Protein AF-A0A1C5PY98-F1 (afdb_monomer_lite)

Foldseek 3Di:
DCLVQQADAFDDADPDDDDPVLVVVLQVQLVPFDAPPDPPPDDPVVNVVRVLVSNVSSVVSSRSSLVVVQKHKHKAQVCVVVQVVVCVVVVDDDHQRTDMDIHHGPDRDDDDDDDDPVVPDDDD

Radius of gyration: 16.86 Å; chains: 1; bounding box: 46×34×39 Å

pLDDT: mean 91.68, std 9.64, range [55.41, 98.56]

Secondary structure (DSSP, 8-state):
-HHHHH--B---B-SPPPPHHHHHHHHHHHHTS--------S-HHHHHHHHHHHHHHHHHHHHHHHHHTTEEEEEE-GGGGGHHHHHHHHT--S----EEEEEEBS--PPPPP---GGGT----

Sequence (124 aa):
MKEIIERRSIRKYKKDVTDRKDIEAILKAGIYAPSPYLGIDTDRRVSEICDTLSIGASVQNILLTATELGYGTLWIANTCFAYNELVELTGMKGQLVGAISLGAAAEAPMQRSRKDFTEVVEFC

Structure (mmCIF, N/CA/C/O backbone):
data_AF-A0A1C5PY98-F1
#
_entry.id   AF-A0A1C5PY98-F1
#
loop_
_atom_site.group_PDB
_atom_site.id
_atom_site.type_symbol
_atom_site.label_atom_id
_atom_site.label_alt_id
_atom_site.label_comp_id
_atom_site.label_asym_id
_atom_site.label_entity_id
_atom_site.label_seq_id
_atom_site.pdbx_PDB_ins_code
_atom_site.Cartn_x
_atom_site.Cartn_y
_atom_site.Cart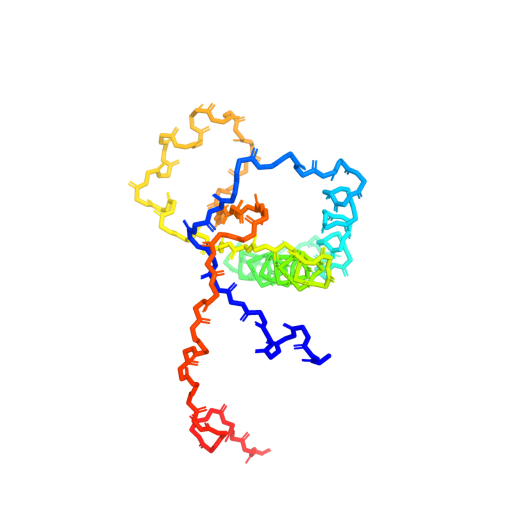n_z
_atom_site.occupancy
_atom_site.B_iso_or_equiv
_atom_site.auth_seq_id
_atom_site.auth_comp_id
_atom_site.auth_asym_id
_atom_site.auth_atom_id
_atom_site.pdbx_PDB_model_num
ATOM 1 N N . MET A 1 1 ? 1.977 -13.568 -7.895 1.00 86.38 1 MET A N 1
ATOM 2 C CA . MET A 1 1 ? 2.080 -12.908 -9.231 1.00 86.38 1 MET A CA 1
ATOM 3 C C . MET A 1 1 ? 0.700 -12.567 -9.772 1.00 86.38 1 MET A C 1
ATOM 5 O O . MET A 1 1 ? 0.515 -11.469 -10.281 1.00 86.38 1 MET A O 1
ATOM 9 N N . LYS A 1 2 ? -0.273 -13.470 -9.621 1.00 95.25 2 LYS A N 1
ATOM 10 C CA . LYS A 1 2 ? -1.677 -13.249 -9.968 1.00 95.25 2 LYS A CA 1
ATOM 11 C C . LYS A 1 2 ? -2.229 -11.931 -9.405 1.00 95.25 2 LYS A C 1
ATOM 13 O O . LYS A 1 2 ? -2.664 -11.080 -10.166 1.00 95.25 2 LYS A O 1
ATOM 18 N N . GLU A 1 3 ? -2.088 -11.706 -8.106 1.00 95.81 3 GLU A N 1
ATOM 19 C CA . GLU A 1 3 ? -2.616 -10.550 -7.367 1.00 95.81 3 GLU A CA 1
ATOM 20 C C . GLU A 1 3 ? -1.992 -9.243 -7.869 1.00 95.81 3 GLU A C 1
ATOM 22 O O . GLU A 1 3 ? -2.677 -8.239 -8.031 1.00 95.81 3 GLU A O 1
ATOM 27 N N . ILE A 1 4 ? -0.694 -9.266 -8.191 1.00 96.56 4 ILE A N 1
ATOM 28 C CA . ILE A 1 4 ? 0.040 -8.119 -8.748 1.00 96.56 4 ILE A CA 1
ATOM 29 C C . ILE A 1 4 ? -0.559 -7.698 -10.095 1.00 96.56 4 ILE A C 1
ATOM 31 O O . ILE A 1 4 ? -0.720 -6.504 -10.360 1.00 96.56 4 ILE A O 1
ATOM 35 N N . ILE A 1 5 ? -0.906 -8.676 -10.934 1.00 95.25 5 ILE A N 1
ATOM 36 C CA . ILE A 1 5 ? -1.466 -8.452 -12.270 1.00 95.25 5 ILE A CA 1
ATOM 37 C C . ILE A 1 5 ? -2.953 -8.103 -12.192 1.00 95.25 5 ILE A C 1
ATOM 39 O O . ILE A 1 5 ? -3.415 -7.232 -12.928 1.00 95.25 5 ILE A O 1
ATOM 43 N N . GLU A 1 6 ? -3.712 -8.750 -11.312 1.00 94.31 6 GLU A N 1
ATOM 44 C CA . GLU A 1 6 ? -5.167 -8.619 -11.204 1.00 94.31 6 GLU A CA 1
ATOM 45 C C . GLU A 1 6 ? -5.603 -7.383 -10.418 1.00 94.31 6 GLU A C 1
ATOM 47 O O . GLU A 1 6 ? -6.671 -6.840 -10.704 1.00 94.31 6 GLU A O 1
ATOM 52 N N . ARG A 1 7 ? -4.775 -6.865 -9.499 1.00 96.56 7 ARG A N 1
ATOM 53 C CA . ARG A 1 7 ? -5.117 -5.698 -8.673 1.00 96.56 7 ARG A CA 1
ATOM 54 C C . ARG A 1 7 ? -5.606 -4.528 -9.529 1.00 96.56 7 ARG A C 1
ATOM 56 O O . ARG A 1 7 ? -4.967 -4.099 -10.500 1.00 96.56 7 ARG A O 1
ATOM 63 N N . ARG A 1 8 ? -6.733 -3.943 -9.127 1.00 96.94 8 ARG A N 1
ATOM 64 C CA . ARG A 1 8 ? -7.289 -2.710 -9.699 1.00 96.94 8 ARG A CA 1
ATOM 65 C C . ARG A 1 8 ? -7.491 -1.664 -8.614 1.00 96.94 8 ARG A C 1
ATOM 67 O O . ARG A 1 8 ? -7.621 -1.984 -7.441 1.00 96.94 8 ARG A O 1
ATOM 74 N N . SER A 1 9 ? -7.517 -0.399 -9.024 1.00 97.81 9 SER A N 1
ATOM 75 C CA . SER A 1 9 ? -7.963 0.692 -8.156 1.00 97.81 9 SER A CA 1
ATOM 76 C C . SER A 1 9 ? -9.488 0.759 -8.184 1.00 97.81 9 SER A C 1
ATOM 78 O O . SER A 1 9 ? -10.043 1.168 -9.209 1.00 97.81 9 SER A O 1
ATOM 80 N N . ILE A 1 10 ? -10.125 0.374 -7.081 1.00 97.81 10 ILE A N 1
ATOM 81 C CA . ILE A 1 10 ? -11.580 0.287 -6.910 1.00 97.81 10 ILE A CA 1
ATOM 82 C C . ILE A 1 10 ? -12.111 1.558 -6.247 1.00 97.81 10 ILE A C 1
ATOM 84 O O . ILE A 1 10 ? -11.583 2.007 -5.242 1.00 97.81 10 ILE A O 1
ATOM 88 N N . ARG A 1 11 ? -13.151 2.154 -6.819 1.00 97.62 11 ARG A N 1
ATOM 89 C CA . ARG A 1 11 ? -13.778 3.414 -6.387 1.00 97.62 11 ARG A CA 1
ATOM 90 C C . ARG A 1 11 ? -15.241 3.243 -5.997 1.00 97.62 11 ARG A C 1
ATOM 92 O O . ARG A 1 11 ? -15.830 4.171 -5.453 1.00 97.62 11 ARG A O 1
ATOM 99 N N . LYS A 1 12 ? -15.833 2.084 -6.289 1.00 97.25 12 LYS A N 1
ATOM 100 C CA . LYS A 1 12 ? -17.200 1.734 -5.894 1.00 97.25 12 LYS A CA 1
ATOM 101 C C . LYS A 1 12 ? -17.164 0.515 -4.991 1.00 97.25 12 LYS A C 1
ATOM 103 O O . LYS A 1 12 ? -16.597 -0.513 -5.359 1.00 97.25 12 LYS A O 1
ATOM 108 N N . TYR A 1 13 ? -17.810 0.631 -3.839 1.00 96.94 13 TYR A N 1
ATOM 109 C CA . TYR A 1 13 ? -17.840 -0.400 -2.811 1.00 96.94 13 TYR A CA 1
ATOM 110 C C . TYR A 1 13 ? -19.274 -0.827 -2.521 1.00 96.94 13 TYR A C 1
ATOM 112 O O . TYR A 1 13 ? -20.205 -0.022 -2.618 1.00 96.94 13 TYR A O 1
ATOM 120 N N . LYS A 1 14 ? -19.456 -2.102 -2.182 1.00 95.25 14 LYS A N 1
ATOM 121 C CA . LYS A 1 14 ? -20.725 -2.604 -1.653 1.00 95.25 14 LYS A CA 1
ATOM 122 C C . LYS A 1 14 ? -20.932 -2.061 -0.237 1.00 95.25 14 LYS A C 1
ATOM 124 O O . LYS A 1 14 ? -19.992 -1.603 0.405 1.00 95.25 14 LYS A O 1
ATOM 129 N N . LYS A 1 15 ? -22.170 -2.139 0.256 1.00 90.81 15 LYS A N 1
ATOM 130 C CA . LYS A 1 15 ? -22.514 -1.775 1.643 1.00 90.81 15 LYS A CA 1
ATOM 131 C C . LYS A 1 15 ? -22.158 -2.867 2.664 1.00 90.81 15 LYS A C 1
ATOM 133 O O . LYS A 1 15 ? -22.442 -2.694 3.844 1.00 90.81 15 LYS A O 1
ATOM 138 N N . ASP A 1 16 ? -21.591 -3.979 2.204 1.00 84.94 16 ASP A N 1
ATOM 139 C CA . ASP A 1 16 ? -21.257 -5.131 3.037 1.00 84.94 16 ASP A CA 1
ATOM 140 C C . ASP A 1 16 ? -20.175 -4.781 4.066 1.00 84.94 16 ASP A C 1
ATOM 142 O O . ASP A 1 16 ? -19.275 -3.979 3.807 1.00 84.94 16 ASP A O 1
ATOM 146 N N . VAL A 1 17 ? -20.272 -5.403 5.241 1.00 76.00 17 VAL A N 1
ATOM 147 C CA . VAL A 1 17 ? -19.303 -5.234 6.326 1.00 76.00 17 VAL A CA 1
ATOM 148 C C . VAL A 1 17 ? -18.067 -6.084 6.035 1.00 76.00 17 VAL A C 1
ATOM 150 O O . VAL A 1 17 ? -18.180 -7.276 5.762 1.00 76.00 17 VAL A O 1
ATOM 153 N N . THR A 1 18 ? -16.887 -5.474 6.113 1.00 85.19 18 THR A N 1
ATOM 154 C CA . THR A 1 18 ? -15.590 -6.160 6.019 1.00 85.19 18 THR A CA 1
ATOM 155 C C . THR A 1 18 ? -15.329 -6.966 7.296 1.00 85.19 18 THR A C 1
ATOM 157 O O . THR A 1 18 ? -15.489 -6.430 8.396 1.00 85.19 18 THR A O 1
ATOM 160 N N . ASP A 1 19 ? -14.900 -8.228 7.180 1.00 92.81 19 ASP A N 1
ATOM 161 C CA . ASP A 1 19 ? -14.542 -9.034 8.354 1.00 92.81 19 ASP A CA 1
ATOM 162 C C . ASP A 1 19 ? -13.319 -8.424 9.056 1.00 92.81 19 ASP A C 1
ATOM 164 O O . ASP A 1 19 ? -12.300 -8.100 8.440 1.00 92.81 19 ASP A O 1
ATOM 168 N N . ARG A 1 20 ? -13.404 -8.277 10.380 1.00 93.62 20 ARG A N 1
ATOM 169 C CA . ARG A 1 20 ? -12.300 -7.787 11.205 1.00 93.62 20 ARG A CA 1
ATOM 170 C C . ARG A 1 20 ? -11.047 -8.650 11.063 1.00 93.62 20 ARG A C 1
ATOM 172 O O . ARG A 1 20 ? -9.948 -8.102 11.059 1.00 93.62 20 ARG A O 1
ATOM 179 N N . LYS A 1 21 ? -11.191 -9.973 10.946 1.00 96.50 21 LYS A N 1
ATOM 180 C CA . LYS A 1 21 ? -10.054 -10.890 10.778 1.00 96.50 21 LYS A CA 1
ATOM 181 C C . LYS A 1 21 ? -9.286 -10.589 9.497 1.00 96.50 21 LYS A C 1
ATOM 183 O O . LYS A 1 21 ? -8.057 -10.580 9.516 1.00 96.50 21 LYS A O 1
ATOM 188 N N . ASP A 1 22 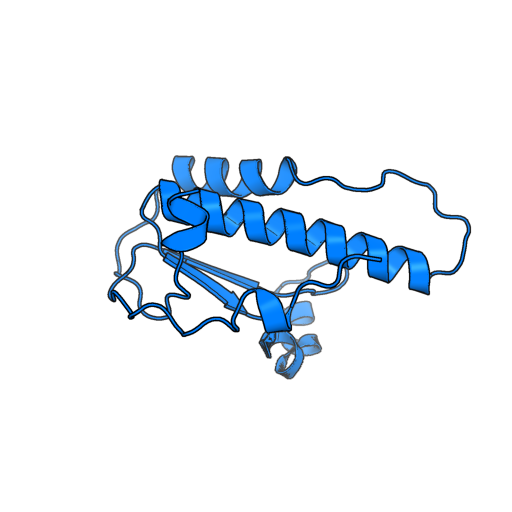? -10.007 -10.274 8.427 1.00 96.69 22 ASP A N 1
ATOM 189 C CA . ASP A 1 22 ? -9.408 -9.918 7.146 1.00 96.69 22 ASP A CA 1
ATOM 190 C C . ASP A 1 22 ? -8.714 -8.560 7.223 1.00 96.69 22 ASP A C 1
ATOM 192 O O . ASP A 1 22 ? -7.588 -8.423 6.754 1.00 96.69 22 ASP A O 1
ATOM 196 N N . ILE A 1 23 ? -9.327 -7.569 7.883 1.00 96.00 23 ILE A N 1
ATOM 197 C CA . ILE A 1 23 ? -8.679 -6.270 8.134 1.00 96.00 23 ILE A CA 1
ATOM 198 C C . ILE A 1 23 ? -7.368 -6.471 8.899 1.00 96.00 23 ILE A C 1
ATOM 200 O O . ILE A 1 23 ? -6.340 -5.911 8.525 1.00 96.00 23 ILE A O 1
ATOM 204 N N . GLU A 1 24 ? -7.375 -7.285 9.954 1.00 97.50 24 GLU A N 1
ATOM 205 C CA . GLU A 1 24 ? -6.173 -7.577 10.735 1.00 97.50 24 GLU A CA 1
ATOM 206 C C . GLU A 1 24 ? -5.102 -8.286 9.897 1.00 97.50 24 GLU A C 1
ATOM 208 O O . GLU A 1 24 ? -3.923 -7.956 10.021 1.00 97.50 24 GLU A O 1
ATOM 213 N N . ALA A 1 25 ? -5.483 -9.224 9.026 1.00 97.81 25 ALA A N 1
ATOM 214 C CA . ALA A 1 25 ? -4.558 -9.886 8.107 1.00 97.81 25 ALA A CA 1
ATOM 215 C C . ALA A 1 25 ? -3.945 -8.899 7.097 1.00 97.81 25 ALA A C 1
ATOM 217 O O . ALA A 1 25 ? -2.727 -8.876 6.915 1.00 97.81 25 ALA A O 1
ATOM 218 N N . ILE A 1 26 ? -4.769 -8.032 6.506 1.00 97.94 26 ILE A N 1
ATOM 219 C CA . ILE A 1 26 ? -4.349 -6.984 5.568 1.00 97.94 26 ILE A CA 1
ATOM 220 C C . ILE A 1 26 ? -3.363 -6.019 6.236 1.00 97.94 26 ILE A C 1
ATOM 222 O O . ILE A 1 26 ? -2.311 -5.718 5.674 1.00 97.94 26 ILE A O 1
ATOM 226 N N . LEU A 1 27 ? -3.664 -5.561 7.453 1.00 97.62 27 LEU A N 1
ATOM 227 C CA . LEU A 1 27 ? -2.779 -4.672 8.206 1.00 97.62 27 LEU A CA 1
ATOM 228 C C . LEU A 1 27 ? -1.463 -5.366 8.583 1.00 97.62 27 LEU A C 1
ATOM 230 O O . LEU A 1 27 ? -0.399 -4.763 8.447 1.00 97.62 27 LEU A O 1
ATOM 234 N N . LYS A 1 28 ? -1.506 -6.644 8.987 1.00 97.94 28 LYS A N 1
ATOM 235 C CA . LYS A 1 28 ? -0.299 -7.443 9.262 1.00 97.94 28 LYS A CA 1
ATOM 236 C C . LYS A 1 28 ? 0.602 -7.569 8.037 1.00 97.94 28 LYS A C 1
ATOM 238 O O . LYS A 1 28 ? 1.816 -7.484 8.184 1.00 97.94 28 LYS A O 1
ATOM 243 N N . ALA A 1 29 ? 0.043 -7.700 6.836 1.00 97.88 29 ALA A N 1
ATOM 244 C CA . ALA A 1 29 ? 0.837 -7.719 5.609 1.00 97.88 29 ALA A CA 1
ATOM 245 C C . ALA A 1 29 ? 1.648 -6.428 5.411 1.00 97.88 29 ALA A C 1
ATOM 247 O O . ALA A 1 29 ? 2.809 -6.477 4.998 1.00 97.88 29 ALA A O 1
ATOM 248 N N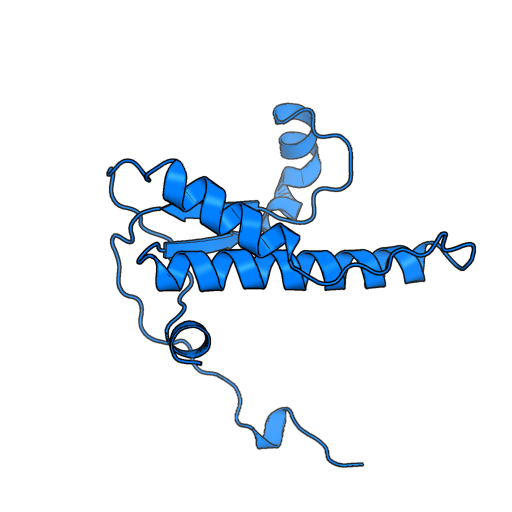 . GLY A 1 30 ? 1.065 -5.280 5.769 1.00 97.06 30 GLY A N 1
ATOM 249 C CA . GLY A 1 30 ? 1.767 -3.998 5.778 1.00 97.06 30 GLY A CA 1
ATOM 250 C C . GLY A 1 30 ? 2.950 -3.962 6.751 1.00 97.06 30 GLY A C 1
ATOM 251 O O . GLY A 1 30 ? 3.976 -3.370 6.423 1.00 97.06 30 GLY A O 1
ATOM 252 N N . ILE A 1 31 ? 2.844 -4.627 7.907 1.00 96.06 31 ILE A N 1
ATOM 253 C CA . ILE A 1 31 ? 3.917 -4.713 8.917 1.00 96.06 31 ILE A CA 1
ATOM 254 C C . ILE A 1 31 ? 5.122 -5.510 8.397 1.00 96.06 31 ILE A C 1
ATOM 256 O O . ILE A 1 31 ? 6.2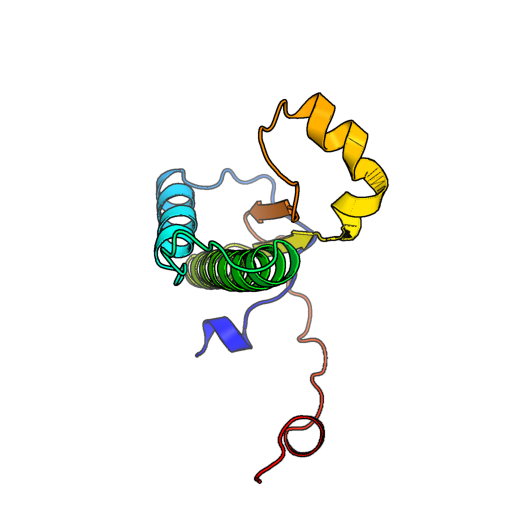52 -5.217 8.770 1.00 96.06 31 ILE A O 1
ATOM 260 N N . TYR A 1 32 ? 4.907 -6.492 7.517 1.00 95.88 32 TYR A N 1
ATOM 261 C CA . TYR A 1 32 ? 5.992 -7.297 6.939 1.00 95.88 32 TYR A CA 1
ATOM 262 C C . TYR A 1 32 ? 6.793 -6.581 5.842 1.00 95.88 32 TYR A C 1
ATOM 264 O O . TYR A 1 32 ? 7.709 -7.176 5.272 1.00 95.88 32 TYR A O 1
ATOM 272 N N . ALA A 1 33 ? 6.465 -5.331 5.512 1.00 94.38 33 ALA A N 1
ATOM 273 C CA . ALA A 1 33 ? 7.286 -4.551 4.599 1.00 94.38 33 ALA A CA 1
ATOM 274 C C . ALA A 1 33 ? 8.663 -4.235 5.212 1.00 94.38 33 ALA A C 1
ATOM 276 O O . ALA A 1 33 ? 8.776 -4.041 6.425 1.00 94.38 33 ALA A O 1
ATOM 277 N N . PRO A 1 34 ? 9.722 -4.165 4.387 1.00 89.44 34 PRO A N 1
ATOM 278 C CA . PRO A 1 34 ? 11.036 -3.774 4.866 1.00 89.44 34 PRO A CA 1
ATOM 279 C C . PRO A 1 34 ? 11.009 -2.323 5.358 1.00 89.44 34 PRO A C 1
ATOM 281 O O . PRO A 1 34 ? 10.419 -1.454 4.719 1.00 89.44 34 PRO A O 1
ATOM 284 N N . SER A 1 35 ? 11.690 -2.070 6.472 1.00 83.81 35 SER A N 1
ATOM 285 C CA . SER A 1 35 ? 11.936 -0.731 7.003 1.00 83.81 35 SER A CA 1
ATOM 286 C C . SER A 1 35 ? 13.398 -0.655 7.439 1.00 83.81 35 SER A C 1
ATOM 288 O O . SER A 1 35 ? 13.837 -1.520 8.205 1.00 83.81 35 SER A O 1
ATOM 290 N N . PRO A 1 36 ? 14.179 0.335 6.981 1.00 71.00 36 PRO A N 1
ATOM 291 C CA . PRO A 1 36 ? 15.547 0.508 7.438 1.00 71.00 36 PRO A CA 1
ATOM 292 C C . PRO A 1 36 ? 15.524 0.948 8.906 1.00 71.00 36 PRO A C 1
ATOM 294 O O . PRO A 1 36 ? 15.166 2.073 9.229 1.00 71.00 36 PRO A O 1
ATOM 297 N N . TYR A 1 37 ? 15.896 0.049 9.817 1.00 61.91 37 TYR A N 1
ATOM 298 C CA . TYR A 1 37 ? 16.090 0.377 11.231 1.00 61.91 37 TYR A CA 1
ATOM 299 C C . TYR A 1 37 ? 17.484 0.989 11.399 1.00 61.91 37 TYR A C 1
ATOM 301 O O . TYR A 1 37 ? 18.429 0.328 11.822 1.00 61.91 37 TYR A O 1
ATOM 309 N N . LEU A 1 38 ? 17.646 2.244 10.994 1.00 55.41 38 LEU A N 1
ATOM 310 C CA . LEU A 1 38 ? 18.880 2.986 11.222 1.00 55.41 38 LEU A CA 1
ATOM 311 C C . LEU A 1 38 ? 18.551 4.236 12.029 1.00 55.41 38 LEU A C 1
ATOM 313 O O . LEU A 1 38 ? 17.650 4.995 11.689 1.00 55.41 38 LEU A O 1
ATOM 317 N N . GLY A 1 39 ? 19.303 4.458 13.108 1.00 58.84 39 GLY A N 1
ATOM 318 C CA . GLY A 1 39 ? 19.446 5.795 13.672 1.00 58.84 39 GLY A CA 1
ATOM 319 C C . GLY A 1 39 ? 20.212 6.625 12.652 1.00 58.84 39 GLY A C 1
ATOM 320 O O . GLY A 1 39 ? 21.439 6.664 12.687 1.00 58.84 39 GLY A O 1
ATOM 321 N N . ILE A 1 40 ? 19.501 7.172 11.667 1.00 57.50 40 ILE A N 1
ATOM 322 C CA . ILE A 1 40 ? 20.108 7.912 10.566 1.00 57.50 40 ILE A CA 1
ATOM 323 C C . ILE A 1 40 ? 20.564 9.272 11.116 1.00 57.50 40 ILE A C 1
ATOM 325 O O . ILE A 1 40 ? 19.778 10.202 11.259 1.00 57.50 40 ILE A O 1
ATOM 329 N N . ASP A 1 41 ? 21.859 9.375 11.416 1.00 61.56 41 ASP A N 1
ATOM 330 C CA . ASP A 1 41 ? 22.585 10.618 11.740 1.00 61.56 41 ASP A CA 1
ATOM 331 C C . ASP A 1 41 ? 22.989 11.408 10.470 1.00 61.56 41 ASP A C 1
ATOM 333 O O . ASP A 1 41 ? 23.867 12.263 10.474 1.00 61.56 41 ASP A O 1
ATOM 337 N N . THR A 1 42 ? 22.386 11.104 9.317 1.00 60.00 42 THR A N 1
ATOM 338 C CA . THR A 1 42 ? 22.790 11.656 8.013 1.00 60.00 42 THR A CA 1
ATOM 339 C C . THR A 1 42 ? 21.587 12.221 7.261 1.00 60.00 42 THR A C 1
ATOM 341 O O . THR A 1 42 ? 20.654 11.496 6.965 1.00 60.00 42 THR A O 1
ATOM 344 N N . ASP A 1 43 ? 21.611 13.534 6.997 1.00 69.25 43 ASP A N 1
ATOM 345 C CA . ASP A 1 43 ? 20.655 14.343 6.209 1.00 69.25 43 ASP A CA 1
ATOM 346 C C . ASP A 1 43 ? 19.173 13.903 6.267 1.00 69.25 43 ASP A C 1
ATOM 348 O O . ASP A 1 43 ? 18.758 12.933 5.631 1.00 69.25 43 ASP A O 1
ATOM 352 N N . ARG A 1 44 ? 18.331 14.700 6.945 1.00 70.31 44 ARG A N 1
ATOM 353 C CA . ARG A 1 44 ? 16.875 14.468 7.059 1.00 70.31 44 ARG A CA 1
ATOM 354 C C . ARG A 1 44 ? 16.193 14.116 5.731 1.00 70.31 44 ARG A C 1
ATOM 356 O O . ARG A 1 44 ? 15.285 13.293 5.733 1.00 70.31 44 ARG A O 1
ATOM 363 N N . ARG A 1 45 ? 16.660 14.662 4.603 1.00 70.69 45 ARG A N 1
ATOM 364 C CA . ARG A 1 45 ? 16.101 14.374 3.272 1.00 70.69 45 ARG A CA 1
ATOM 365 C C . ARG A 1 45 ? 16.292 12.917 2.847 1.00 70.69 45 ARG A C 1
ATOM 367 O O . ARG A 1 45 ? 15.424 12.356 2.187 1.00 70.69 45 ARG A O 1
ATOM 374 N N . VAL A 1 46 ? 17.414 12.294 3.209 1.00 74.88 46 VAL A N 1
ATOM 375 C CA . VAL A 1 46 ? 17.688 10.880 2.899 1.00 74.88 46 VAL A CA 1
ATOM 376 C C . VAL A 1 46 ? 16.783 9.976 3.731 1.00 74.88 46 VAL A C 1
ATOM 378 O O . VAL A 1 46 ? 16.214 9.027 3.192 1.00 74.88 46 VAL A O 1
ATOM 381 N N . SER A 1 47 ? 16.588 10.311 5.011 1.00 77.75 47 SER A N 1
ATOM 382 C CA . SER A 1 47 ? 15.637 9.605 5.877 1.00 77.75 47 SER A CA 1
ATOM 383 C C . SER A 1 47 ? 14.219 9.651 5.304 1.00 77.75 47 SER A C 1
ATOM 385 O O . SER A 1 47 ? 13.610 8.605 5.121 1.00 77.75 47 SER A O 1
ATOM 387 N N . GLU A 1 48 ? 13.727 10.832 4.914 1.00 81.00 48 GLU A N 1
ATOM 388 C CA . GLU A 1 48 ? 12.380 11.001 4.344 1.00 81.00 48 GLU A CA 1
ATOM 389 C C . GLU A 1 48 ? 12.155 10.168 3.068 1.00 81.00 48 GLU A C 1
ATOM 391 O O . GLU A 1 48 ? 11.078 9.592 2.876 1.00 81.00 48 GLU A O 1
ATOM 396 N N . ILE A 1 49 ? 13.168 10.062 2.196 1.00 84.38 49 ILE A N 1
ATOM 397 C CA . ILE A 1 49 ? 13.102 9.219 0.991 1.00 84.38 49 ILE A CA 1
ATOM 398 C C . ILE A 1 49 ? 12.998 7.739 1.377 1.00 84.38 49 ILE A C 1
ATOM 400 O O . ILE A 1 49 ? 12.115 7.035 0.878 1.00 84.38 49 ILE A O 1
ATOM 404 N N . CYS A 1 50 ? 13.873 7.262 2.264 1.00 86.50 50 CYS 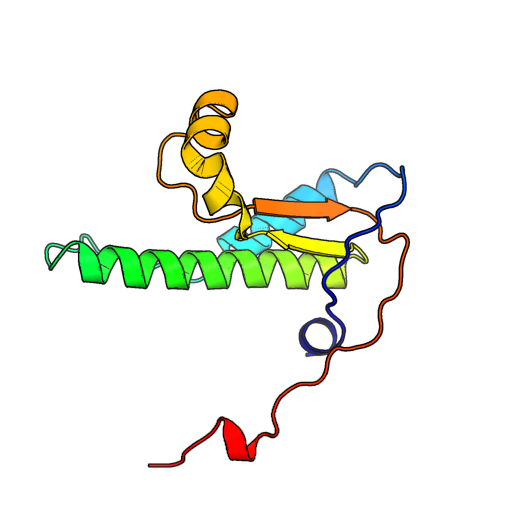A N 1
ATOM 405 C CA . CYS A 1 50 ? 13.868 5.873 2.722 1.00 86.50 50 CYS A CA 1
ATOM 406 C C . CYS A 1 50 ? 12.555 5.499 3.425 1.00 86.50 50 CYS A C 1
ATOM 408 O O . CYS A 1 50 ? 11.996 4.427 3.167 1.00 86.50 50 CYS A O 1
ATOM 410 N N . ASP A 1 51 ? 12.028 6.396 4.254 1.00 88.06 51 ASP A N 1
ATOM 411 C CA . ASP A 1 51 ? 10.758 6.212 4.953 1.00 88.06 51 ASP A CA 1
ATOM 412 C C . ASP A 1 51 ? 9.600 6.136 3.953 1.00 88.06 51 ASP A C 1
ATOM 414 O O . ASP A 1 51 ? 8.777 5.221 4.016 1.00 88.06 51 ASP A O 1
ATOM 418 N N . THR A 1 52 ? 9.578 7.019 2.950 1.00 90.06 52 THR A N 1
ATOM 419 C CA . THR A 1 52 ? 8.549 7.012 1.898 1.00 90.06 52 THR A CA 1
ATOM 420 C C . THR A 1 52 ? 8.563 5.715 1.086 1.00 90.06 52 THR A C 1
ATOM 422 O O . THR A 1 52 ? 7.500 5.158 0.800 1.00 90.06 52 THR A O 1
ATOM 425 N N . LEU A 1 53 ? 9.744 5.193 0.734 1.00 93.19 53 LEU A N 1
ATOM 426 C CA . LEU A 1 53 ? 9.871 3.913 0.024 1.00 93.19 53 LEU A CA 1
ATOM 427 C C . LEU A 1 53 ? 9.366 2.739 0.874 1.00 93.19 53 LEU A C 1
ATOM 429 O O . LEU A 1 53 ? 8.641 1.878 0.368 1.00 93.19 53 LEU A O 1
ATOM 433 N N . SER A 1 54 ? 9.692 2.736 2.166 1.00 94.06 54 SER A N 1
ATOM 434 C CA . SER A 1 54 ? 9.256 1.707 3.120 1.00 94.06 54 SER A CA 1
ATOM 435 C C . SER A 1 54 ? 7.737 1.728 3.309 1.00 94.06 54 SER A C 1
ATOM 437 O O . SER A 1 54 ? 7.073 0.690 3.237 1.00 94.06 54 SER A O 1
ATOM 439 N N . ILE A 1 55 ? 7.153 2.923 3.441 1.00 94.94 55 ILE A N 1
ATOM 440 C CA . ILE A 1 55 ? 5.699 3.117 3.484 1.00 94.94 55 ILE A CA 1
ATOM 441 C C . ILE A 1 55 ? 5.062 2.652 2.173 1.00 94.94 55 ILE A C 1
ATOM 443 O O . ILE A 1 55 ? 4.051 1.956 2.203 1.00 94.94 55 ILE A O 1
ATOM 447 N N . GLY A 1 56 ? 5.658 2.959 1.019 1.00 96.62 56 GLY A N 1
ATOM 448 C CA . GLY A 1 56 ? 5.167 2.493 -0.277 1.00 96.62 56 GLY A CA 1
ATOM 449 C C . GLY A 1 56 ? 5.135 0.966 -0.396 1.00 96.62 56 GLY A C 1
ATOM 450 O O . GLY A 1 56 ? 4.142 0.411 -0.871 1.00 96.62 56 GLY A O 1
ATOM 451 N N . ALA A 1 57 ? 6.170 0.278 0.092 1.00 97.56 57 ALA A N 1
ATOM 452 C CA . ALA A 1 57 ? 6.199 -1.183 0.164 1.00 97.56 57 ALA A CA 1
ATOM 453 C C . ALA A 1 57 ? 5.108 -1.729 1.105 1.00 97.56 57 ALA A C 1
ATOM 455 O O . ALA A 1 57 ? 4.397 -2.670 0.746 1.00 97.56 57 ALA A O 1
ATOM 456 N N . SER A 1 58 ? 4.914 -1.095 2.266 1.00 98.00 58 SER A N 1
ATOM 457 C CA . SER A 1 58 ? 3.849 -1.428 3.222 1.00 98.00 58 SER A CA 1
ATOM 458 C C . SER A 1 58 ? 2.457 -1.295 2.610 1.00 98.00 58 SER A C 1
ATOM 460 O O . SER A 1 58 ? 1.660 -2.236 2.651 1.00 98.00 58 SER A O 1
ATOM 462 N N . VAL A 1 59 ? 2.184 -0.166 1.951 1.00 98.12 59 VAL A N 1
ATOM 463 C CA . VAL A 1 59 ? 0.929 0.060 1.232 1.00 98.12 59 VAL A CA 1
ATOM 464 C C . VAL A 1 59 ? 0.742 -1.007 0.160 1.00 98.12 59 VAL A C 1
ATOM 466 O O . VAL A 1 59 ? -0.327 -1.606 0.083 1.00 98.12 59 VAL A O 1
ATOM 469 N N . GLN A 1 60 ? 1.766 -1.306 -0.639 1.00 98.31 60 GLN A N 1
ATOM 470 C CA . GLN A 1 60 ? 1.647 -2.306 -1.694 1.00 98.31 60 GLN A CA 1
ATOM 471 C C . GLN A 1 60 ? 1.337 -3.708 -1.139 1.00 98.31 60 GLN A C 1
ATOM 473 O O . GLN A 1 60 ? 0.477 -4.387 -1.703 1.00 98.31 60 GLN A O 1
ATOM 478 N N . ASN A 1 61 ? 1.936 -4.121 -0.018 1.00 98.44 61 ASN A N 1
ATOM 479 C CA . ASN A 1 61 ? 1.588 -5.379 0.656 1.00 98.44 61 ASN A CA 1
ATOM 480 C C . ASN A 1 61 ? 0.120 -5.404 1.110 1.00 98.44 61 ASN A C 1
ATOM 482 O O . ASN A 1 61 ? -0.576 -6.400 0.889 1.00 98.44 61 ASN A O 1
ATOM 486 N N . ILE A 1 62 ? -0.368 -4.298 1.687 1.00 98.56 62 ILE A N 1
ATOM 487 C CA . ILE A 1 62 ? -1.778 -4.116 2.067 1.00 98.56 62 ILE A CA 1
ATOM 488 C C . ILE A 1 62 ? -2.688 -4.313 0.846 1.00 98.56 62 ILE A C 1
ATOM 490 O O . ILE A 1 62 ? -3.650 -5.079 0.910 1.00 98.56 62 ILE A O 1
ATOM 494 N N . LEU A 1 63 ? -2.386 -3.664 -0.287 1.00 98.38 63 LEU A N 1
ATOM 495 C CA . LEU A 1 63 ? -3.242 -3.739 -1.478 1.00 98.38 63 LEU A CA 1
ATOM 496 C C . LEU A 1 63 ? -3.278 -5.148 -2.089 1.00 98.38 63 LEU A C 1
ATOM 498 O O . LEU A 1 63 ? -4.329 -5.577 -2.572 1.00 98.38 63 LEU A O 1
ATOM 502 N N . LEU A 1 64 ? -2.141 -5.847 -2.109 1.00 98.38 64 LEU A N 1
ATOM 503 C CA . LEU A 1 64 ? -2.042 -7.199 -2.665 1.00 98.38 64 LEU A CA 1
ATOM 504 C C . LEU A 1 64 ? -2.784 -8.214 -1.795 1.00 98.38 64 LEU A C 1
ATOM 506 O O . LEU A 1 64 ? -3.574 -8.986 -2.327 1.00 98.38 64 LEU A O 1
ATOM 510 N N . THR A 1 65 ? -2.618 -8.138 -0.475 1.00 98.31 65 THR A N 1
ATOM 511 C CA . THR A 1 65 ? -3.326 -9.013 0.475 1.00 98.31 65 THR A CA 1
ATOM 512 C C . THR A 1 65 ? -4.831 -8.766 0.439 1.00 98.31 65 THR A C 1
ATOM 514 O O . THR A 1 65 ? -5.624 -9.701 0.423 1.00 98.31 65 THR A O 1
ATOM 517 N N . ALA A 1 66 ? -5.254 -7.502 0.339 1.00 97.81 66 ALA A N 1
ATOM 518 C CA . ALA A 1 66 ? -6.664 -7.177 0.151 1.00 97.81 66 ALA A CA 1
ATOM 519 C C . ALA A 1 66 ? -7.223 -7.796 -1.140 1.00 97.81 66 ALA A C 1
ATOM 521 O O . ALA A 1 66 ? -8.326 -8.332 -1.130 1.00 97.81 66 ALA A O 1
ATOM 522 N N . THR A 1 67 ? -6.450 -7.764 -2.231 1.00 97.12 67 THR A N 1
ATOM 523 C CA . THR A 1 67 ? -6.844 -8.368 -3.515 1.00 97.12 67 THR A CA 1
ATOM 524 C C . THR A 1 67 ? -6.964 -9.887 -3.406 1.00 97.12 67 THR A C 1
ATOM 526 O O . THR A 1 67 ? -7.935 -10.450 -3.902 1.00 97.12 67 THR A O 1
ATOM 529 N N . GLU A 1 68 ? -6.016 -10.541 -2.731 1.00 97.25 68 GLU A N 1
ATOM 530 C CA . GLU A 1 68 ? -6.034 -11.986 -2.472 1.00 97.25 68 GLU A CA 1
ATOM 531 C C . GLU A 1 68 ? -7.293 -12.418 -1.709 1.00 97.25 68 GLU A C 1
ATOM 533 O O . GLU A 1 68 ? -7.940 -13.398 -2.074 1.00 97.25 68 GLU A O 1
ATOM 538 N N . LEU A 1 69 ? -7.692 -11.634 -0.704 1.00 96.25 69 LEU A N 1
ATOM 539 C CA . LEU A 1 69 ? -8.896 -11.862 0.099 1.00 96.25 69 LEU A CA 1
ATOM 540 C C . LEU A 1 69 ? -10.201 -11.429 -0.602 1.00 96.25 69 LEU A C 1
ATOM 542 O O . LEU A 1 69 ? -11.280 -11.538 -0.025 1.00 96.25 69 LEU A O 1
ATOM 546 N N . GLY A 1 70 ? -10.135 -10.943 -1.847 1.00 95.06 70 GLY A N 1
ATOM 547 C CA . GLY A 1 70 ? -11.307 -10.559 -2.642 1.00 95.06 70 GLY A CA 1
ATOM 548 C C . GLY A 1 70 ? -11.831 -9.139 -2.390 1.00 95.06 70 GLY A C 1
ATOM 549 O O . GLY A 1 70 ? -12.920 -8.788 -2.854 1.00 95.06 70 GLY A O 1
ATOM 550 N N . TYR A 1 71 ? -11.067 -8.296 -1.696 1.00 96.56 71 TYR A N 1
ATOM 551 C CA . TYR A 1 71 ? -11.400 -6.894 -1.460 1.00 96.56 71 TYR A CA 1
ATOM 552 C C . TYR A 1 71 ? -10.837 -5.965 -2.539 1.00 96.56 71 TYR A C 1
ATOM 554 O O . TYR A 1 71 ? -9.776 -6.171 -3.128 1.00 96.56 71 TYR A O 1
ATOM 562 N N . GLY A 1 72 ? -11.558 -4.870 -2.765 1.00 96.81 72 GLY A N 1
ATOM 563 C CA . GLY A 1 72 ? -11.115 -3.749 -3.574 1.00 96.81 72 GLY A CA 1
ATOM 564 C C . GLY A 1 72 ? -10.390 -2.702 -2.739 1.00 96.81 72 GLY A C 1
ATOM 565 O O . GLY A 1 72 ? -10.765 -2.434 -1.598 1.00 96.81 72 GLY A O 1
ATOM 566 N N . THR A 1 73 ? -9.391 -2.046 -3.330 1.00 98.12 73 THR A N 1
ATOM 567 C CA . THR A 1 73 ? -8.670 -0.944 -2.682 1.00 98.12 73 THR A CA 1
ATOM 568 C C . THR A 1 73 ? -8.421 0.238 -3.613 1.00 98.12 73 THR A C 1
ATOM 570 O O . THR A 1 73 ? -8.339 0.091 -4.837 1.00 98.12 73 THR A O 1
ATOM 573 N N . LEU A 1 74 ? -8.258 1.426 -3.030 1.00 98.12 74 LEU A N 1
ATOM 574 C CA . LEU A 1 74 ? -7.741 2.611 -3.711 1.00 98.12 74 LEU A CA 1
ATOM 575 C C . LEU A 1 74 ? -6.723 3.306 -2.818 1.00 98.12 74 LEU A C 1
ATOM 577 O O . LEU A 1 74 ? -7.045 3.719 -1.710 1.00 98.12 74 LEU A O 1
ATOM 581 N N . TRP A 1 75 ? -5.511 3.470 -3.344 1.00 97.94 75 TRP A N 1
ATOM 582 C CA . TRP A 1 75 ? -4.502 4.339 -2.752 1.00 97.94 75 TRP A CA 1
ATOM 583 C C . TRP A 1 75 ? -4.755 5.782 -3.194 1.00 97.94 75 TRP A C 1
ATOM 585 O O . TRP A 1 75 ? -4.823 6.075 -4.391 1.00 97.94 75 TRP A O 1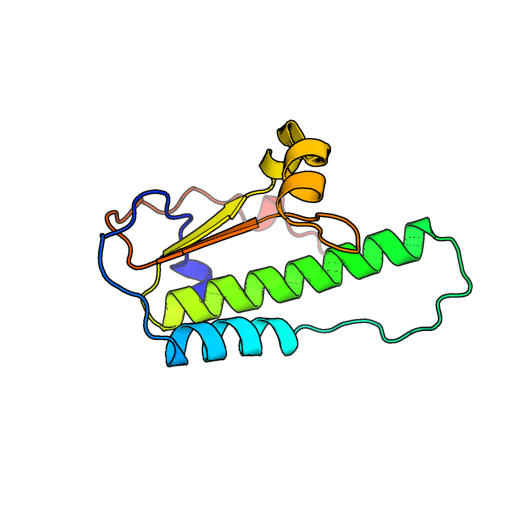
ATOM 595 N N . ILE A 1 76 ? -4.937 6.665 -2.217 1.00 97.12 76 ILE A N 1
ATOM 596 C CA . ILE A 1 76 ? -5.324 8.061 -2.380 1.00 97.12 76 ILE A CA 1
ATOM 597 C C . ILE A 1 76 ? -4.156 8.943 -1.931 1.00 97.12 76 ILE A C 1
ATOM 599 O O . ILE A 1 76 ? -3.903 9.084 -0.738 1.00 97.12 76 ILE A O 1
ATOM 603 N N . ALA A 1 77 ? -3.467 9.548 -2.900 1.00 93.00 77 ALA A N 1
ATOM 604 C CA . ALA A 1 77 ? -2.445 10.572 -2.660 1.00 93.00 77 ALA A CA 1
ATOM 605 C C . ALA A 1 77 ? -3.020 12.002 -2.694 1.00 93.00 77 ALA A C 1
ATOM 607 O O . ALA A 1 77 ? -2.403 12.937 -2.195 1.00 93.00 77 ALA A O 1
ATOM 608 N N . ASN A 1 78 ? -4.239 12.176 -3.221 1.00 93.19 78 ASN A N 1
ATOM 609 C CA . ASN A 1 78 ? -4.942 13.466 -3.262 1.00 93.19 78 ASN A CA 1
ATOM 610 C C . ASN A 1 78 ? -5.301 14.009 -1.866 1.00 93.19 78 ASN A C 1
ATOM 612 O O . ASN A 1 78 ? -5.831 15.111 -1.762 1.00 93.19 78 ASN A O 1
ATOM 616 N N . THR A 1 79 ? -5.000 13.268 -0.795 1.00 90.75 79 THR A N 1
ATOM 617 C CA . THR A 1 79 ? -5.050 13.765 0.586 1.00 90.75 79 THR A CA 1
ATOM 618 C C . THR A 1 79 ? -4.194 15.016 0.780 1.00 90.75 79 THR A C 1
ATOM 620 O O . THR A 1 79 ? -4.486 15.810 1.665 1.00 90.75 79 THR A O 1
ATOM 623 N N . CYS A 1 80 ? -3.186 15.239 -0.071 1.00 90.38 80 CYS A N 1
ATOM 624 C CA . CYS A 1 80 ? -2.378 16.456 -0.068 1.00 90.38 80 CYS A CA 1
ATOM 625 C C . CYS A 1 80 ? -3.198 17.750 -0.228 1.00 90.38 80 CYS A C 1
ATOM 627 O O . CYS A 1 80 ? -2.809 18.772 0.328 1.00 90.38 80 CYS A O 1
ATOM 629 N N . PHE A 1 81 ? -4.340 17.717 -0.925 1.00 94.19 81 PHE A N 1
ATOM 630 C CA . PHE A 1 81 ? -5.187 18.901 -1.125 1.00 94.19 81 PHE A CA 1
ATOM 631 C C . PHE A 1 81 ? -5.955 19.335 0.129 1.00 94.19 81 PHE A C 1
ATOM 633 O O . PHE A 1 81 ? -6.437 20.460 0.165 1.00 94.19 81 PHE A O 1
ATOM 640 N N . ALA A 1 82 ? -6.076 18.457 1.127 1.00 94.38 82 ALA A N 1
ATOM 641 C CA . ALA A 1 82 ? -6.768 18.714 2.391 1.00 94.38 82 ALA A CA 1
ATOM 642 C C . ALA A 1 82 ? -5.896 18.280 3.582 1.00 94.38 82 ALA A C 1
ATOM 644 O O . ALA A 1 82 ? -6.379 17.695 4.551 1.00 94.38 82 ALA A O 1
ATOM 645 N N . TYR A 1 83 ? -4.576 18.457 3.457 1.00 93.56 83 TYR A N 1
ATOM 646 C CA . TYR A 1 83 ? -3.606 17.904 4.401 1.00 93.56 83 TYR A CA 1
ATOM 647 C C . TYR A 1 83 ? -3.862 18.388 5.833 1.00 93.56 83 TYR A C 1
ATOM 649 O O . TYR A 1 83 ? -3.935 17.572 6.750 1.00 93.56 83 TYR A O 1
ATOM 657 N N . ASN A 1 84 ? -4.020 19.702 6.020 1.00 94.25 84 ASN A N 1
ATOM 658 C CA . ASN A 1 84 ? -4.167 20.303 7.346 1.00 94.25 84 ASN A CA 1
ATOM 659 C C . ASN A 1 84 ? -5.479 19.872 8.002 1.00 94.25 84 ASN A C 1
ATOM 661 O O . ASN A 1 84 ? -5.481 19.458 9.157 1.00 94.25 84 ASN A O 1
ATOM 665 N N . GLU A 1 85 ? -6.569 19.889 7.240 1.00 95.44 85 GLU A N 1
ATOM 666 C CA . GLU A 1 85 ? -7.899 19.498 7.689 1.00 95.44 85 GLU A CA 1
ATOM 667 C C . GLU A 1 85 ? -7.937 18.022 8.096 1.00 95.44 85 GLU A C 1
ATOM 669 O O . GLU A 1 85 ? -8.527 17.670 9.114 1.00 95.44 85 GLU A O 1
ATOM 674 N N . LEU A 1 86 ? -7.280 17.145 7.331 1.00 94.69 86 LEU A N 1
ATOM 675 C CA . LEU A 1 86 ? -7.199 15.720 7.648 1.00 94.69 86 LEU A CA 1
ATOM 676 C C . LEU A 1 86 ? -6.340 15.455 8.888 1.00 94.69 86 LEU A C 1
ATOM 678 O O . LEU A 1 86 ? -6.718 14.628 9.720 1.00 94.69 86 LEU A O 1
ATOM 682 N N . VAL A 1 87 ? -5.205 16.141 9.035 1.00 93.88 87 VAL A N 1
ATOM 683 C CA . VAL A 1 87 ? -4.341 16.004 10.218 1.00 93.88 87 VAL A CA 1
ATOM 684 C C . VAL A 1 87 ? -5.059 16.503 11.473 1.00 93.88 87 VAL A C 1
ATOM 686 O O . VAL A 1 87 ? -5.035 15.815 12.494 1.00 93.88 87 VAL A O 1
ATOM 689 N N . GLU A 1 88 ? -5.750 17.642 11.391 1.00 94.88 88 GLU A N 1
ATOM 690 C CA . GLU A 1 88 ? -6.542 18.195 12.493 1.00 94.88 88 GLU A CA 1
ATOM 691 C C . GLU A 1 88 ? -7.699 17.264 12.875 1.00 94.88 88 GLU A C 1
ATOM 693 O O . GLU A 1 88 ? -7.839 16.899 14.042 1.00 94.88 88 GLU A O 1
ATOM 698 N N . LEU A 1 89 ? -8.479 16.805 11.892 1.00 94.94 89 LEU A N 1
ATOM 699 C CA . LEU A 1 89 ? -9.634 15.933 12.115 1.00 94.94 89 LEU A CA 1
ATOM 700 C C . LEU A 1 89 ? -9.248 14.588 12.742 1.00 94.94 89 LEU A C 1
ATOM 702 O O . LEU A 1 89 ? -9.974 14.058 13.580 1.00 94.94 89 LEU A O 1
ATOM 706 N N . THR A 1 90 ? -8.132 14.003 12.308 1.00 92.44 90 THR A N 1
ATOM 707 C CA . THR A 1 90 ? -7.693 12.681 12.780 1.00 92.44 90 THR A CA 1
ATOM 708 C C . THR A 1 90 ? -6.882 12.745 14.071 1.00 92.44 90 THR A C 1
ATOM 710 O O . THR A 1 90 ? -6.704 11.715 14.723 1.00 92.44 90 THR A O 1
ATOM 713 N N . GLY A 1 91 ? -6.362 13.923 14.440 1.00 91.94 91 GLY A N 1
ATOM 714 C CA . GLY A 1 91 ? -5.443 14.091 15.567 1.00 91.94 91 GLY A CA 1
ATOM 715 C C . GLY A 1 91 ? -4.150 13.280 15.419 1.00 91.94 91 GLY A C 1
ATOM 716 O O . GLY A 1 91 ? -3.514 12.933 16.419 1.00 91.94 91 GLY A O 1
ATOM 717 N N . MET A 1 92 ? -3.787 12.909 14.186 1.00 86.06 92 MET A N 1
ATOM 718 C CA . MET A 1 92 ? -2.675 12.003 13.933 1.00 86.06 92 MET A CA 1
ATOM 719 C C . MET A 1 92 ? -1.330 12.649 14.277 1.00 86.06 92 MET A C 1
ATOM 721 O O . MET A 1 92 ? -1.069 13.812 13.973 1.00 86.06 92 MET A O 1
ATOM 725 N N . LYS A 1 93 ? -0.448 11.870 14.907 1.00 84.50 93 LYS A N 1
ATOM 726 C CA . LYS A 1 93 ? 0.926 12.281 15.206 1.00 84.50 93 LYS A CA 1
ATOM 727 C C . LYS A 1 93 ? 1.843 11.717 14.126 1.00 84.50 93 LYS A C 1
ATOM 729 O O . LYS A 1 93 ? 1.955 10.501 14.008 1.00 84.50 93 LYS A O 1
ATOM 734 N N . GLY A 1 94 ? 2.477 12.589 13.348 1.00 85.94 94 GLY A N 1
ATOM 735 C CA . GLY A 1 94 ? 3.356 12.216 12.237 1.00 85.94 94 GLY A CA 1
ATOM 736 C C . GLY A 1 94 ? 2.980 12.919 10.935 1.00 85.94 94 GLY A C 1
ATOM 737 O O . GLY A 1 94 ? 2.127 13.804 10.918 1.00 85.94 94 GLY A O 1
ATOM 738 N N . GLN A 1 95 ? 3.635 12.527 9.844 1.00 89.06 95 GLN A N 1
ATOM 739 C CA . GLN A 1 95 ? 3.358 13.053 8.511 1.00 89.06 95 GLN A CA 1
ATOM 740 C C . GLN A 1 95 ? 2.277 12.216 7.817 1.00 89.06 95 GLN A C 1
ATOM 742 O O . GLN A 1 95 ? 2.372 10.989 7.757 1.00 89.06 95 GLN A O 1
ATOM 747 N N . LEU A 1 96 ? 1.262 12.872 7.252 1.00 91.38 96 LEU A N 1
ATOM 748 C CA . LEU A 1 96 ? 0.273 12.200 6.411 1.00 91.38 96 LEU A CA 1
ATOM 749 C C . LEU A 1 96 ? 0.883 11.904 5.034 1.00 91.38 96 LEU A C 1
ATOM 751 O O . LEU A 1 96 ? 1.156 12.815 4.256 1.00 91.38 96 LEU A O 1
ATOM 755 N N . VAL A 1 97 ? 1.072 10.622 4.719 1.00 92.56 97 VAL A N 1
ATOM 756 C CA . VAL A 1 97 ? 1.663 10.181 3.438 1.00 92.56 97 VAL A CA 1
ATOM 757 C C . VAL A 1 97 ? 0.596 9.813 2.400 1.00 92.56 97 VAL A C 1
ATOM 759 O O . VAL A 1 97 ? 0.801 9.959 1.198 1.00 92.56 97 VAL A O 1
ATOM 762 N N . GLY A 1 98 ? -0.574 9.361 2.847 1.00 93.50 98 GLY A N 1
ATOM 763 C CA . GLY A 1 98 ? -1.696 9.016 1.982 1.00 93.50 98 GLY A CA 1
ATOM 764 C C . GLY A 1 98 ? -2.790 8.284 2.746 1.00 93.50 98 GLY A C 1
ATOM 765 O O . GLY A 1 98 ? -2.674 8.047 3.947 1.00 93.50 98 GLY A O 1
ATOM 766 N N . ALA A 1 99 ? -3.845 7.904 2.034 1.00 96.00 99 ALA A N 1
ATOM 767 C CA . ALA A 1 99 ? -4.928 7.089 2.574 1.00 96.00 99 ALA A CA 1
ATOM 768 C C . ALA A 1 99 ? -5.210 5.873 1.685 1.00 96.00 99 ALA A C 1
ATOM 770 O O . ALA A 1 99 ? -4.913 5.871 0.487 1.00 96.00 99 ALA A O 1
ATOM 771 N N . ILE A 1 100 ? -5.820 4.846 2.275 1.00 97.56 100 ILE A N 1
ATOM 772 C CA . ILE A 1 100 ? -6.317 3.670 1.562 1.00 97.56 100 ILE A CA 1
ATOM 773 C C . ILE A 1 100 ? -7.797 3.517 1.890 1.00 97.56 100 ILE A C 1
ATOM 775 O O . ILE A 1 100 ? -8.159 3.403 3.059 1.00 97.56 100 ILE A O 1
ATOM 779 N N . SER A 1 101 ? -8.652 3.474 0.870 1.00 97.12 101 SER A N 1
ATOM 780 C CA . SER A 1 101 ? -10.009 2.949 1.033 1.00 97.12 101 SER A CA 1
ATOM 781 C C . SER A 1 101 ? -10.030 1.454 0.728 1.00 97.12 101 SER A C 1
ATOM 783 O O . SER A 1 101 ? -9.389 0.999 -0.223 1.00 97.12 101 SER A O 1
ATOM 785 N N . LEU A 1 102 ? -10.776 0.695 1.529 1.00 97.00 102 LEU A N 1
ATOM 786 C CA . LEU A 1 102 ? -10.873 -0.764 1.488 1.00 97.00 102 LEU A CA 1
ATOM 787 C C . LEU A 1 102 ? -12.341 -1.182 1.616 1.00 97.00 102 LEU A C 1
ATOM 789 O O . LEU A 1 102 ? -13.070 -0.627 2.434 1.00 97.00 102 LEU A O 1
ATOM 793 N N . GLY A 1 103 ? -12.755 -2.185 0.845 1.00 96.56 103 GLY A N 1
ATOM 794 C CA . GLY A 1 103 ? -14.073 -2.802 0.984 1.00 96.56 103 GLY A CA 1
ATOM 795 C C . GLY A 1 103 ? -14.391 -3.769 -0.150 1.00 96.56 103 GLY A C 1
ATOM 796 O O . GLY A 1 103 ? -13.621 -3.907 -1.102 1.00 96.56 103 GLY A O 1
ATOM 797 N N . ALA A 1 104 ? -15.541 -4.437 -0.075 1.00 95.00 104 ALA A N 1
ATOM 798 C CA . ALA A 1 104 ? -15.995 -5.324 -1.144 1.00 95.00 104 ALA A CA 1
ATOM 799 C C . ALA A 1 104 ? -16.268 -4.521 -2.428 1.00 95.00 104 ALA A C 1
ATOM 801 O O . ALA A 1 104 ? -17.016 -3.542 -2.410 1.00 95.00 104 ALA A O 1
ATOM 802 N N . ALA A 1 105 ? -15.664 -4.919 -3.549 1.00 94.94 105 ALA A N 1
ATOM 803 C CA . ALA A 1 105 ? -15.776 -4.175 -4.801 1.00 94.94 105 ALA A CA 1
ATOM 804 C C . ALA A 1 105 ? -17.202 -4.247 -5.384 1.00 94.94 105 ALA A C 1
ATOM 806 O O . ALA A 1 105 ? -17.781 -5.325 -5.525 1.00 94.94 105 ALA A O 1
ATOM 807 N N . ALA A 1 106 ? -17.758 -3.094 -5.759 1.00 96.50 106 ALA A N 1
ATOM 808 C CA . ALA A 1 106 ? -19.020 -2.966 -6.501 1.00 96.50 106 ALA A CA 1
ATOM 809 C C . ALA A 1 106 ? -18.790 -2.618 -7.984 1.00 96.50 106 ALA A C 1
ATOM 811 O O . ALA A 1 106 ? -19.689 -2.146 -8.677 1.00 96.50 106 ALA A O 1
ATOM 812 N N . GLU A 1 107 ? -17.569 -2.821 -8.470 1.00 96.25 107 GLU A N 1
ATOM 813 C CA . GLU A 1 107 ? -17.179 -2.644 -9.863 1.00 96.25 107 GLU A CA 1
ATOM 814 C C . GLU A 1 107 ? -16.016 -3.572 -10.221 1.00 96.25 107 GLU A C 1
ATOM 816 O O . GLU A 1 107 ? -15.256 -3.994 -9.351 1.00 96.25 107 GLU A O 1
ATOM 821 N N . ALA A 1 108 ? -15.861 -3.848 -11.515 1.00 95.12 108 ALA A N 1
ATOM 822 C CA . ALA A 1 108 ? -14.761 -4.632 -12.069 1.00 95.12 108 ALA A CA 1
ATOM 823 C C . ALA A 1 108 ? -14.119 -3.856 -13.236 1.00 95.12 108 ALA A C 1
ATOM 825 O O . ALA A 1 108 ? -14.397 -4.140 -14.403 1.00 95.12 108 ALA A O 1
ATOM 826 N N . PRO A 1 109 ? -13.326 -2.806 -12.955 1.00 96.31 109 PRO A N 1
ATOM 827 C CA . PRO A 1 109 ? -12.734 -1.987 -14.002 1.00 96.31 109 PRO A CA 1
ATOM 828 C C . PRO A 1 109 ? -11.695 -2.781 -14.801 1.00 96.31 109 PRO A C 1
ATOM 830 O O . PRO A 1 109 ? -10.931 -3.579 -14.250 1.00 96.31 109 PRO A O 1
ATOM 833 N N . MET A 1 110 ? -11.616 -2.498 -16.102 1.00 94.88 110 MET A N 1
ATOM 834 C CA . MET A 1 110 ? -10.590 -3.078 -16.967 1.00 94.88 110 MET A CA 1
ATOM 835 C C . MET A 1 110 ? -9.178 -2.703 -16.499 1.00 94.88 110 MET A C 1
ATOM 837 O O . MET A 1 110 ? -8.949 -1.669 -15.860 1.00 94.88 110 MET A O 1
ATOM 841 N N . GLN A 1 111 ? -8.206 -3.547 -16.847 1.00 93.88 111 GLN A N 1
ATOM 842 C CA . GLN A 1 111 ? -6.800 -3.241 -16.623 1.00 93.88 111 GLN A CA 1
ATOM 843 C C . GLN A 1 111 ? -6.423 -1.972 -17.385 1.00 93.88 111 GLN A C 1
ATOM 845 O O . GLN A 1 111 ? -6.586 -1.893 -18.598 1.00 93.88 111 GLN A O 1
ATOM 850 N N . ARG A 1 112 ? -5.896 -0.974 -16.672 1.00 94.00 112 ARG A N 1
ATOM 851 C CA . ARG A 1 112 ? -5.259 0.171 -17.331 1.00 94.00 112 ARG A CA 1
ATOM 852 C C . ARG A 1 112 ? -4.003 -0.307 -18.049 1.00 94.00 112 ARG A C 1
ATOM 854 O O . ARG A 1 112 ? -3.309 -1.169 -17.502 1.00 94.00 112 ARG A O 1
ATOM 861 N N . SER A 1 113 ? -3.691 0.284 -19.198 1.00 95.31 113 SER A N 1
ATOM 862 C CA . SER A 1 113 ? -2.447 0.014 -19.917 1.00 95.31 113 SER A CA 1
ATOM 863 C C . SER A 1 113 ? -1.221 0.215 -19.013 1.00 95.31 113 SER A C 1
ATOM 865 O O . SER A 1 113 ? -1.242 0.959 -18.023 1.00 95.31 113 SER A O 1
ATOM 867 N N . ARG A 1 114 ? -0.157 -0.526 -19.312 1.00 96.31 114 ARG A N 1
ATOM 868 C CA . ARG A 1 114 ? 1.190 -0.314 -18.777 1.00 96.31 114 ARG A CA 1
ATOM 869 C C . ARG A 1 114 ? 2.096 0.010 -19.959 1.00 96.31 114 ARG A C 1
ATOM 871 O O . ARG A 1 114 ? 1.771 -0.379 -21.077 1.00 96.31 114 ARG A O 1
ATOM 878 N N . LYS A 1 115 ? 3.174 0.746 -19.693 1.00 97.44 115 LYS A N 1
ATOM 879 C CA . LYS A 1 115 ? 4.244 0.937 -20.674 1.00 97.44 115 LYS A CA 1
ATOM 880 C C . LYS A 1 115 ? 4.856 -0.414 -21.036 1.00 97.44 115 LYS A C 1
ATOM 882 O O . LYS A 1 115 ? 4.785 -1.343 -20.224 1.00 97.44 115 LYS A O 1
ATOM 887 N N . ASP A 1 116 ? 5.428 -0.503 -22.226 1.00 97.75 116 ASP A N 1
ATOM 888 C CA . ASP A 1 116 ? 6.157 -1.691 -22.646 1.00 97.75 116 ASP A CA 1
ATOM 889 C C . ASP A 1 116 ? 7.414 -1.899 -21.782 1.00 97.75 116 ASP A C 1
ATOM 891 O O . ASP A 1 116 ? 7.960 -0.954 -21.206 1.00 97.75 116 ASP A O 1
ATOM 895 N N . PHE A 1 117 ? 7.875 -3.147 -21.682 1.00 97.44 117 PHE A N 1
ATOM 896 C CA . PHE A 1 117 ? 9.087 -3.504 -20.948 1.00 97.44 117 PHE A CA 1
ATOM 897 C C . PHE A 1 117 ? 10.309 -2.725 -21.454 1.00 97.44 117 PHE A C 1
ATOM 899 O O . PHE A 1 117 ? 11.091 -2.225 -20.644 1.00 97.44 117 PHE A O 1
ATOM 906 N N . THR A 1 118 ? 10.446 -2.552 -22.773 1.00 97.38 118 THR A N 1
ATOM 907 C CA . THR A 1 118 ? 11.592 -1.846 -23.368 1.00 97.38 118 THR A CA 1
ATOM 908 C C . THR A 1 118 ? 11.587 -0.346 -23.084 1.00 97.38 118 THR A C 1
ATOM 910 O O . THR A 1 118 ? 12.604 0.310 -23.266 1.00 97.38 118 THR A O 1
ATOM 913 N N . GLU A 1 119 ? 10.455 0.218 -22.653 1.00 98.00 119 GLU A N 1
ATOM 914 C CA . GLU A 1 119 ? 10.356 1.635 -22.284 1.00 98.00 119 GLU A CA 1
ATOM 915 C C . GLU A 1 119 ? 10.794 1.914 -20.838 1.00 98.00 119 GLU A C 1
ATOM 917 O O . GLU A 1 119 ? 10.938 3.079 -20.464 1.00 98.00 119 GLU A O 1
ATOM 922 N N . VAL A 1 120 ? 10.925 0.882 -19.994 1.00 97.31 120 VAL A N 1
ATOM 923 C CA . VAL A 1 120 ? 11.119 1.047 -18.540 1.00 97.31 120 VAL A CA 1
ATOM 924 C C . VAL A 1 120 ? 12.305 0.272 -17.965 1.00 97.31 120 VAL A C 1
ATOM 926 O O . VAL A 1 120 ? 12.562 0.395 -16.769 1.00 97.31 120 VAL A O 1
ATOM 929 N N . VAL A 1 121 ? 13.026 -0.507 -18.779 1.00 97.88 121 VAL A N 1
ATOM 930 C CA . VAL A 1 121 ? 14.198 -1.288 -18.353 1.00 97.88 121 VAL A CA 1
ATOM 931 C C . VAL A 1 121 ? 15.403 -0.981 -19.238 1.00 97.88 121 VAL A C 1
ATOM 933 O O . VAL A 1 121 ? 15.328 -1.094 -20.458 1.00 97.88 121 VAL A O 1
ATOM 936 N N . GLU A 1 122 ? 16.525 -0.656 -18.598 1.00 97.12 122 GLU A N 1
ATOM 937 C CA . GLU A 1 122 ? 17.845 -0.497 -19.211 1.00 97.12 122 GLU A CA 1
ATOM 938 C C . GLU A 1 122 ? 18.809 -1.513 -18.580 1.00 97.12 122 GLU A C 1
ATOM 940 O O . GLU A 1 122 ? 18.778 -1.732 -17.367 1.00 97.12 122 GLU A O 1
ATOM 945 N N . PHE A 1 123 ? 19.640 -2.155 -19.403 1.00 95.19 123 PHE A N 1
ATOM 946 C CA . PHE A 1 123 ? 20.709 -3.043 -18.947 1.00 95.19 123 PHE A CA 1
ATOM 947 C C . PHE A 1 123 ? 22.041 -2.318 -19.142 1.00 95.19 123 PHE A C 1
ATOM 949 O O . PHE A 1 123 ? 22.432 -2.078 -20.285 1.00 95.19 123 PHE A O 1
ATOM 956 N N . CYS A 1 124 ? 22.699 -1.976 -18.033 1.00 88.94 124 CYS A N 1
ATOM 957 C CA . CYS A 1 124 ? 23.984 -1.275 -18.002 1.00 88.94 124 CYS A CA 1
ATOM 958 C C . CYS A 1 124 ? 25.115 -2.202 -17.556 1.00 88.94 124 CYS A C 1
ATOM 960 O O . CYS A 1 124 ? 24.873 -3.017 -16.634 1.00 88.94 124 CYS A O 1
#